Protein AF-A0A6A2X7T6-F1 (afdb_monomer_lite)

Secondary structure (DSSP, 8-state):
-----------GGGHHHHHHHHHHH-TT-----------S-TTS-HHHHHHHHHHHHHH--S--PPPPTTTS-------HHHHHHHHHHHHHHHHTT-S------------------PPPP---

Sequence (124 aa):
MRSKTAKSGVEPSACVELAKHVSLNCPNLQFCGLMTIEMPDYTSTPENFKTLANCRSEFFMTKPYACDPSSLPKYPPCKEMDAKLRDEEARRLRAGGRANADEVKKARAWDRAERPIPAPDAKC

pLDDT: mean 70.4, std 17.63, range [33.34, 94.75]

InterPro domains:
  IPR011078 Pyridoxal phosphate homeostasis protein [PTHR10146] (5-59)
  IPR029066 PLP-binding barrel [G3DSA:3.20.20.10] (1-72)
  IPR029066 PLP-binding barrel [SSF51419] (5-59)

Foldseek 3Di:
DDPPDDDPDDDLVCLQVVLCCCCPVPPPDDDDADDDDDDPPPVDDPPVVVSRVVSCVVNCVDDPDDPDPVPDDDDDPDPPVVVVVVVVVVVVVVVVPPDDDDDDDDDDDDDDDDDDDDDDDDDD

Structure (mmCIF, N/CA/C/O backbone):
data_AF-A0A6A2X7T6-F1
#
_entry.id   AF-A0A6A2X7T6-F1
#
loop_
_atom_site.group_PDB
_atom_site.id
_atom_site.type_symbol
_atom_site.label_atom_id
_atom_site.label_alt_id
_atom_site.label_comp_id
_atom_site.label_asym_id
_atom_site.label_entity_id
_atom_site.label_seq_id
_atom_site.pdbx_PDB_ins_code
_atom_site.Cartn_x
_atom_site.Cartn_y
_atom_site.Cartn_z
_atom_site.occupancy
_atom_site.B_iso_or_equiv
_atom_site.auth_seq_id
_atom_site.auth_comp_id
_atom_site.auth_asym_id
_atom_site.auth_atom_id
_atom_site.pdbx_PDB_model_num
ATOM 1 N N . MET A 1 1 ? -11.998 8.100 -34.238 1.00 37.78 1 MET A N 1
ATOM 2 C CA . MET A 1 1 ? -12.425 8.467 -32.868 1.00 37.78 1 MET A CA 1
ATOM 3 C C . MET A 1 1 ? -12.181 7.266 -31.966 1.00 37.78 1 MET A C 1
ATOM 5 O O . MET A 1 1 ? -12.840 6.254 -32.145 1.00 37.78 1 MET A O 1
ATOM 9 N N . ARG A 1 2 ? -11.167 7.309 -31.092 1.00 42.78 2 ARG A N 1
ATOM 10 C CA . ARG A 1 2 ? -10.842 6.189 -30.193 1.00 42.78 2 ARG A CA 1
ATOM 11 C C . ARG A 1 2 ? -11.753 6.302 -28.972 1.00 42.78 2 ARG A C 1
ATOM 13 O O . ARG A 1 2 ? -11.635 7.270 -28.223 1.00 42.78 2 ARG A O 1
ATOM 20 N N . SER A 1 3 ? -12.692 5.373 -28.824 1.00 45.78 3 SER A N 1
ATOM 21 C CA . SER A 1 3 ? -13.566 5.277 -27.654 1.00 45.78 3 SER A CA 1
ATOM 22 C C . SER A 1 3 ? -12.696 5.235 -26.399 1.00 45.78 3 SER A C 1
ATOM 24 O O . SER A 1 3 ? -11.855 4.348 -26.263 1.00 45.78 3 SER A O 1
ATOM 26 N N . LYS A 1 4 ? -12.838 6.239 -25.526 1.00 49.50 4 LYS A N 1
ATOM 27 C CA . LYS A 1 4 ? -12.147 6.295 -24.236 1.00 49.50 4 LYS A CA 1
ATOM 28 C C . LYS A 1 4 ? -12.603 5.079 -23.434 1.00 49.50 4 LYS A C 1
ATOM 30 O O . LYS A 1 4 ? -13.743 5.014 -22.990 1.00 49.50 4 LYS A O 1
ATOM 35 N N . THR A 1 5 ? -11.729 4.089 -23.348 1.00 53.81 5 THR A N 1
ATOM 36 C CA . THR A 1 5 ? -11.914 2.846 -22.604 1.00 53.81 5 THR A CA 1
ATOM 37 C C . THR A 1 5 ? -12.288 3.172 -21.162 1.00 53.81 5 THR A C 1
ATOM 39 O O . THR A 1 5 ? -11.491 3.790 -20.453 1.00 53.81 5 THR A O 1
ATOM 42 N N . ALA A 1 6 ? -13.493 2.786 -20.740 1.00 60.22 6 ALA A N 1
ATOM 43 C CA . ALA A 1 6 ? -13.913 2.866 -19.349 1.00 60.22 6 ALA A CA 1
ATOM 44 C C . ALA A 1 6 ? -12.971 1.990 -18.514 1.00 60.22 6 ALA A C 1
ATOM 46 O O . ALA A 1 6 ? -12.919 0.774 -18.697 1.00 60.22 6 ALA A O 1
ATOM 47 N N . LYS A 1 7 ? -12.170 2.613 -17.649 1.00 65.50 7 LYS A N 1
ATOM 48 C CA . LYS A 1 7 ? -11.339 1.889 -16.690 1.00 65.50 7 LYS A CA 1
ATOM 49 C C . LYS A 1 7 ? -12.281 1.342 -15.623 1.00 65.50 7 LYS A C 1
ATOM 51 O O . LYS A 1 7 ? -12.964 2.112 -14.957 1.00 65.50 7 LYS A O 1
ATOM 56 N N . SER A 1 8 ? -12.352 0.022 -15.490 1.00 72.56 8 SER A N 1
ATOM 57 C CA . SER A 1 8 ? -12.981 -0.602 -14.330 1.00 72.56 8 SER A CA 1
ATOM 58 C C . SER A 1 8 ? -12.155 -0.233 -13.101 1.00 72.56 8 SER A C 1
AT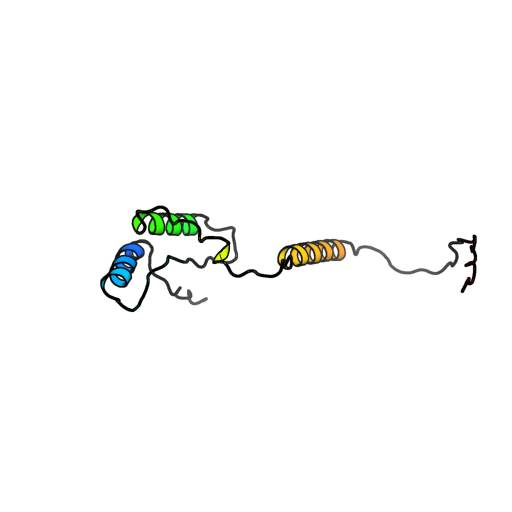OM 60 O O . SER A 1 8 ? -10.972 -0.567 -13.036 1.00 72.56 8 SER A O 1
ATOM 62 N N . GLY A 1 9 ? -12.747 0.489 -12.160 1.00 83.44 9 GLY A N 1
ATOM 63 C CA . GLY A 1 9 ? -12.039 0.978 -10.989 1.00 83.44 9 GLY A CA 1
ATOM 64 C C . GLY A 1 9 ? -12.919 1.875 -10.137 1.00 83.44 9 GLY A C 1
ATOM 65 O O . GLY A 1 9 ? -13.989 2.308 -10.560 1.00 83.44 9 GLY A O 1
ATOM 66 N N . VAL A 1 10 ? -12.457 2.116 -8.91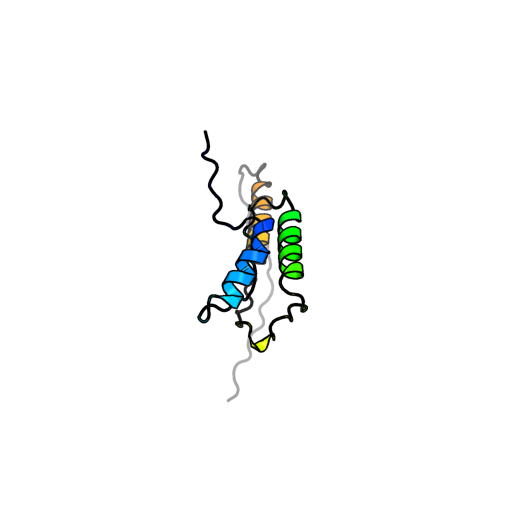9 1.00 87.75 10 VAL A N 1
ATOM 67 C CA . VAL A 1 10 ? -13.115 2.982 -7.945 1.00 87.75 10 VAL A CA 1
ATOM 68 C C . VAL A 1 10 ? -12.341 4.288 -7.916 1.00 87.75 10 VAL A C 1
ATOM 70 O O . VAL A 1 10 ? -11.111 4.272 -7.877 1.00 87.75 10 VAL A O 1
ATOM 73 N N . GLU A 1 11 ? -13.054 5.410 -7.947 1.00 87.75 11 GLU A N 1
ATOM 74 C CA . GLU A 1 11 ? -12.429 6.722 -7.799 1.00 87.75 11 GLU A CA 1
ATOM 75 C C . GLU A 1 11 ? -11.721 6.830 -6.435 1.00 87.75 11 GLU A C 1
ATOM 77 O O . GLU A 1 11 ? -12.261 6.350 -5.431 1.00 87.75 11 GLU A O 1
ATOM 82 N N . PRO A 1 12 ? -10.549 7.487 -6.348 1.00 86.75 12 PRO A N 1
ATOM 83 C CA . PRO A 1 12 ? -9.785 7.581 -5.103 1.00 86.75 12 PRO A CA 1
ATOM 84 C C . PRO A 1 12 ? -10.586 8.133 -3.918 1.00 86.75 12 PRO A C 1
ATOM 86 O O . PRO A 1 12 ? -10.406 7.684 -2.789 1.00 86.75 12 PRO A O 1
ATOM 89 N N . SER A 1 13 ? -11.514 9.058 -4.178 1.00 88.25 13 SER A N 1
ATOM 90 C CA . SER A 1 13 ? -12.395 9.657 -3.169 1.00 88.25 13 SER A CA 1
ATOM 91 C C . SER A 1 13 ? -13.406 8.675 -2.569 1.00 88.25 13 SER A C 1
ATOM 93 O O . SER A 1 13 ? -13.770 8.805 -1.405 1.00 88.25 13 SER A O 1
ATOM 95 N N . ALA A 1 14 ? -13.852 7.678 -3.336 1.00 90.06 14 ALA A N 1
ATOM 96 C CA . ALA A 1 14 ? -14.810 6.665 -2.891 1.00 90.06 14 ALA A CA 1
ATOM 97 C C . ALA A 1 14 ? -14.129 5.412 -2.309 1.00 90.06 14 ALA A C 1
ATOM 99 O O . ALA A 1 14 ? -14.795 4.524 -1.774 1.00 90.06 14 ALA A O 1
ATOM 100 N N . CYS A 1 15 ? -12.800 5.328 -2.409 1.00 91.44 15 CYS A N 1
ATOM 101 C CA . CYS A 1 15 ? -12.023 4.153 -2.037 1.00 91.44 15 CYS A CA 1
ATOM 102 C C . CYS A 1 15 ? -12.199 3.759 -0.562 1.00 91.44 15 CYS A C 1
ATOM 104 O O . CYS A 1 15 ? -12.374 2.582 -0.249 1.00 91.44 15 CYS A O 1
ATOM 106 N N . VAL A 1 16 ? -12.153 4.738 0.344 1.00 89.25 16 VAL A N 1
ATOM 107 C CA . VAL A 1 16 ? -12.211 4.504 1.796 1.00 89.25 16 VAL A CA 1
ATOM 108 C C . VAL A 1 16 ? -13.589 4.006 2.220 1.00 89.25 16 VAL A C 1
ATOM 110 O O . VAL A 1 16 ? -13.694 3.051 2.988 1.00 89.25 16 VAL A O 1
ATOM 113 N N . GLU A 1 17 ? -14.645 4.611 1.684 1.00 91.06 17 GLU A N 1
ATOM 114 C CA . GLU A 1 17 ? -16.022 4.222 1.988 1.00 91.06 17 GLU A CA 1
ATOM 115 C C . GLU A 1 17 ? -16.331 2.814 1.479 1.00 91.06 17 GLU A C 1
ATOM 117 O O . GLU A 1 17 ? -16.913 2.004 2.204 1.00 91.06 17 GLU A O 1
ATOM 122 N N . LEU A 1 18 ? -15.853 2.468 0.280 1.00 91.69 18 LEU A N 1
ATOM 123 C CA . LEU A 1 18 ? -15.981 1.108 -0.231 1.00 91.69 18 LEU A CA 1
ATOM 124 C C . LEU A 1 18 ? -15.214 0.099 0.632 1.00 91.69 18 LEU A C 1
ATOM 126 O O . LEU A 1 18 ? -15.753 -0.955 0.962 1.00 91.69 18 LEU A O 1
ATOM 130 N N . ALA A 1 19 ? -13.975 0.409 1.013 1.00 90.56 19 ALA A N 1
ATOM 131 C CA . ALA A 1 19 ? -13.162 -0.481 1.837 1.00 90.56 19 ALA A CA 1
ATOM 132 C C . ALA A 1 19 ? -13.810 -0.736 3.211 1.00 90.56 19 ALA A C 1
ATOM 134 O O . ALA A 1 19 ? -13.863 -1.881 3.666 1.00 90.56 19 ALA A O 1
ATOM 135 N N . LYS A 1 20 ? -14.392 0.299 3.837 1.00 89.56 20 LYS A N 1
ATOM 136 C CA . LYS A 1 20 ? -15.179 0.160 5.076 1.00 89.56 20 LYS A CA 1
ATOM 137 C C . LYS A 1 20 ? -16.411 -0.707 4.853 1.00 89.56 20 LYS A C 1
ATOM 139 O O . LYS A 1 20 ? -16.671 -1.607 5.647 1.00 89.56 20 LYS A O 1
ATOM 144 N N . HIS A 1 21 ? -17.149 -0.461 3.772 1.00 93.06 21 HIS A N 1
ATOM 145 C CA . HIS A 1 21 ? -18.339 -1.236 3.446 1.00 93.06 21 HIS A CA 1
ATOM 146 C C . HIS A 1 21 ? -18.010 -2.724 3.287 1.00 93.06 21 HIS A C 1
ATOM 148 O O . HIS A 1 21 ? -18.673 -3.555 3.902 1.00 93.06 21 HIS A O 1
ATOM 154 N N . VAL A 1 22 ? -16.963 -3.056 2.525 1.00 92.25 22 VAL A N 1
ATOM 155 C CA . VAL A 1 22 ? -16.507 -4.440 2.342 1.00 92.25 22 VAL A CA 1
ATOM 156 C C . VAL A 1 22 ? -16.074 -5.050 3.674 1.00 92.25 22 VAL A C 1
ATOM 158 O O . VAL A 1 22 ? -16.495 -6.152 4.004 1.00 92.25 22 VAL A O 1
ATOM 161 N N . SER A 1 23 ? -15.281 -4.330 4.472 1.00 89.56 23 SER A N 1
ATOM 162 C CA . SER A 1 23 ? -14.761 -4.866 5.733 1.00 89.56 23 SER A CA 1
ATOM 163 C C . SER A 1 23 ? -15.839 -5.090 6.800 1.00 89.56 23 SER A C 1
ATOM 165 O O . SER A 1 23 ? -15.658 -5.958 7.649 1.00 89.56 23 SER A O 1
ATOM 167 N N . LEU A 1 24 ? -16.918 -4.299 6.806 1.00 90.44 24 LEU A N 1
ATOM 168 C CA . LEU A 1 24 ? -17.941 -4.341 7.859 1.00 90.44 24 LEU A CA 1
ATOM 169 C C . LEU A 1 24 ? -19.172 -5.162 7.469 1.00 90.44 24 LEU A C 1
ATOM 171 O O . LEU A 1 24 ? -19.763 -5.819 8.321 1.00 90.44 24 LEU A O 1
ATOM 175 N N . ASN A 1 25 ? -19.564 -5.128 6.195 1.00 94.75 25 ASN A N 1
ATOM 176 C CA . ASN A 1 25 ? -20.835 -5.698 5.745 1.00 94.75 25 ASN A CA 1
ATOM 177 C C . ASN A 1 25 ? -20.673 -7.036 5.014 1.00 94.75 25 ASN A C 1
ATOM 179 O O . ASN A 1 25 ? -21.673 -7.679 4.696 1.00 94.75 25 ASN A O 1
ATOM 183 N N . CYS A 1 26 ? -19.441 -7.475 4.734 1.00 92.56 26 CYS A N 1
ATOM 184 C CA . CYS A 1 26 ? -19.182 -8.716 4.008 1.00 92.56 26 CYS A CA 1
ATOM 185 C C . CYS A 1 26 ? -18.432 -9.733 4.890 1.00 92.56 26 CYS A C 1
ATOM 187 O O . CYS A 1 26 ? -17.205 -9.780 4.856 1.00 92.56 26 CYS A O 1
ATOM 189 N N . PRO A 1 27 ? -19.133 -10.613 5.635 1.00 91.94 27 PRO A N 1
ATOM 190 C CA . PRO A 1 27 ? -18.491 -11.552 6.566 1.00 91.94 27 PRO A CA 1
ATOM 191 C C . PRO A 1 27 ? -17.635 -12.627 5.876 1.00 91.94 27 PRO A C 1
ATOM 193 O O . PRO A 1 27 ? -16.754 -13.206 6.500 1.00 91.94 27 PRO A O 1
ATOM 196 N N . ASN A 1 28 ? -17.876 -12.883 4.586 1.00 93.12 28 ASN A N 1
ATOM 197 C CA . ASN A 1 28 ? -17.141 -13.877 3.796 1.00 93.12 28 ASN A CA 1
ATOM 198 C C . ASN A 1 28 ? -15.999 -13.271 2.963 1.00 93.12 28 ASN A C 1
ATOM 200 O O . ASN A 1 28 ? -15.368 -13.991 2.191 1.00 93.12 28 ASN A O 1
ATOM 204 N N . LEU A 1 29 ? -15.756 -11.958 3.057 1.00 89.12 29 LEU A N 1
ATOM 205 C CA . LEU A 1 29 ? -14.761 -11.269 2.242 1.00 89.12 29 LEU A CA 1
ATOM 206 C C . LEU A 1 29 ? -13.759 -10.542 3.135 1.00 89.12 29 LEU A C 1
ATOM 208 O O . LEU A 1 29 ? -14.086 -9.559 3.792 1.00 89.12 29 LEU A O 1
ATOM 212 N N . GLN A 1 30 ? -12.514 -11.009 3.125 1.00 86.19 30 GLN A N 1
ATOM 213 C CA . GLN A 1 30 ? -11.427 -10.331 3.816 1.00 86.19 30 GLN A CA 1
ATOM 214 C C . GLN A 1 30 ? -10.845 -9.240 2.917 1.00 86.19 30 GLN A C 1
ATOM 216 O O . GLN A 1 30 ? -10.289 -9.513 1.852 1.00 86.19 30 GLN A O 1
ATOM 221 N N . PHE A 1 31 ? -10.950 -7.990 3.357 1.00 87.31 31 PHE A N 1
ATOM 222 C CA . PHE A 1 31 ? -10.292 -6.883 2.681 1.00 87.31 31 PHE A CA 1
ATOM 223 C C . PHE A 1 31 ? -8.801 -6.846 3.048 1.00 87.31 31 PHE A C 1
ATOM 225 O O . PHE A 1 31 ? -8.442 -6.521 4.178 1.00 87.31 31 PHE A O 1
ATOM 232 N N . CYS A 1 32 ? -7.928 -7.177 2.092 1.00 85.00 32 CYS A N 1
ATOM 233 C CA . CYS A 1 32 ? -6.480 -7.277 2.331 1.00 85.00 32 CYS A CA 1
ATOM 234 C C . CYS A 1 32 ? -5.669 -6.088 1.791 1.00 85.00 32 CYS A C 1
ATOM 236 O O . CYS A 1 32 ? -4.514 -5.914 2.172 1.00 85.00 32 CYS A O 1
ATOM 238 N N . GLY A 1 33 ? -6.225 -5.272 0.890 1.00 88.50 33 GLY A N 1
ATOM 239 C CA . GLY A 1 33 ? -5.475 -4.164 0.305 1.00 88.50 33 GLY A CA 1
ATOM 240 C C . GLY A 1 33 ? -6.107 -3.531 -0.928 1.00 88.50 33 GLY A C 1
ATOM 241 O O . GLY A 1 33 ? -7.159 -3.941 -1.406 1.00 88.50 33 GLY A O 1
ATOM 242 N N . LEU A 1 34 ? -5.407 -2.519 -1.444 1.00 89.06 34 LEU A N 1
ATOM 243 C CA . LEU A 1 34 ? -5.764 -1.767 -2.647 1.00 89.06 34 LEU A CA 1
ATOM 244 C C . LEU A 1 34 ? -4.743 -2.026 -3.756 1.00 89.06 34 LEU A C 1
ATOM 246 O O . LEU A 1 34 ? -3.548 -2.117 -3.473 1.00 89.06 34 LEU A O 1
ATOM 250 N N . MET A 1 35 ? -5.185 -2.073 -5.010 1.00 89.38 35 MET A N 1
ATOM 251 C CA . MET A 1 35 ? -4.335 -2.281 -6.187 1.00 89.38 35 MET A CA 1
ATOM 252 C C . MET A 1 35 ? -4.646 -1.222 -7.251 1.00 89.38 35 MET A C 1
ATOM 254 O O . MET A 1 35 ? -5.810 -0.891 -7.453 1.00 89.38 35 MET A O 1
ATOM 258 N N . THR A 1 36 ? -3.613 -0.706 -7.925 1.00 86.81 36 THR A N 1
ATOM 259 C CA . THR A 1 36 ? -3.746 0.183 -9.095 1.00 86.81 36 THR A CA 1
ATOM 260 C C . THR A 1 36 ? -3.099 -0.464 -10.316 1.00 86.81 36 THR A C 1
ATOM 262 O O . THR A 1 36 ? -2.119 -1.200 -10.175 1.00 86.81 36 THR A O 1
ATOM 265 N N . ILE A 1 37 ? -3.646 -0.199 -11.503 1.00 83.56 37 ILE A N 1
ATOM 266 C CA . ILE A 1 37 ? -3.079 -0.610 -12.792 1.00 83.56 37 ILE A CA 1
ATOM 267 C C . ILE A 1 37 ? -2.771 0.661 -13.582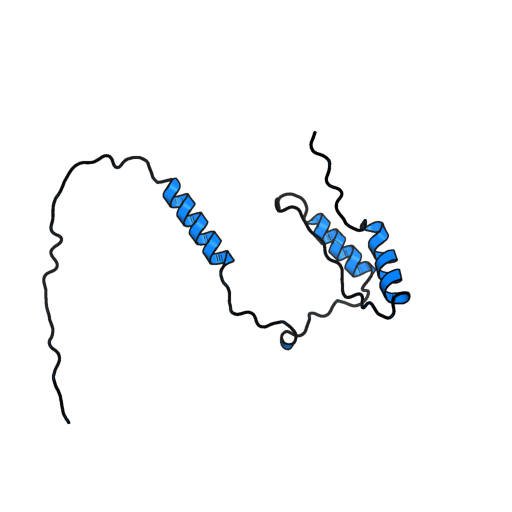 1.00 83.56 37 ILE A C 1
ATOM 269 O O . ILE A 1 37 ? -3.682 1.397 -13.964 1.00 83.56 37 ILE A O 1
ATOM 273 N N . GLU A 1 38 ? -1.487 0.897 -13.836 1.00 76.31 38 GLU A N 1
ATOM 274 C CA . GLU A 1 38 ? -1.004 2.049 -14.601 1.00 76.31 38 GLU A CA 1
ATOM 275 C C . GLU A 1 38 ? -0.848 1.738 -16.092 1.00 76.31 38 GLU A C 1
ATOM 277 O O . GLU A 1 38 ? -0.791 0.578 -16.508 1.00 76.31 38 GLU A O 1
ATOM 282 N N . MET A 1 39 ? -0.760 2.790 -16.912 1.00 69.06 39 MET A N 1
ATOM 283 C CA . MET A 1 39 ? -0.354 2.633 -18.310 1.00 69.06 39 MET A CA 1
ATOM 284 C C . MET A 1 39 ? 1.145 2.280 -18.389 1.00 69.06 39 MET A C 1
ATOM 286 O O . MET A 1 39 ? 1.925 2.778 -17.578 1.00 69.06 39 MET A O 1
ATOM 290 N N . PRO A 1 40 ? 1.567 1.450 -19.363 1.00 63.56 40 PRO A N 1
ATOM 291 C CA . PRO A 1 40 ? 2.967 1.037 -19.521 1.00 63.56 40 PRO A CA 1
ATOM 292 C C . PRO A 1 40 ? 3.920 2.205 -19.825 1.00 63.56 40 PRO A C 1
ATOM 294 O O . PRO A 1 40 ? 5.124 2.088 -19.595 1.00 63.56 40 PRO A O 1
ATOM 297 N N . ASP A 1 41 ? 3.391 3.342 -20.282 1.00 68.50 41 ASP A N 1
ATOM 298 C CA . ASP A 1 41 ? 4.150 4.570 -20.493 1.00 68.50 41 ASP A CA 1
ATOM 299 C C . ASP A 1 41 ? 4.434 5.251 -19.142 1.00 68.50 41 ASP A C 1
ATOM 301 O O . ASP A 1 41 ? 3.767 6.195 -18.715 1.00 68.50 41 ASP A O 1
ATOM 305 N N . TYR A 1 42 ? 5.475 4.747 -18.475 1.00 58.16 42 TYR A N 1
ATOM 306 C CA . TYR A 1 42 ? 6.018 5.154 -17.167 1.00 58.16 42 TYR A CA 1
ATOM 307 C C . TYR A 1 42 ? 6.386 6.648 -17.039 1.00 58.16 42 TYR A C 1
ATOM 309 O O . TYR A 1 42 ? 6.825 7.103 -15.983 1.00 58.16 42 TYR A O 1
ATOM 317 N N . THR A 1 43 ? 6.235 7.418 -18.117 1.00 58.94 43 THR A N 1
ATOM 318 C CA . THR A 1 43 ? 6.499 8.858 -18.197 1.00 58.94 43 THR A CA 1
ATOM 319 C C . THR A 1 43 ? 5.393 9.705 -17.573 1.00 58.94 43 THR A C 1
ATOM 321 O O . THR A 1 43 ? 5.593 10.893 -17.332 1.00 58.94 43 THR A O 1
ATOM 324 N N . SER A 1 44 ? 4.229 9.117 -17.293 1.00 55.59 44 SER A N 1
ATOM 325 C CA . SER A 1 44 ? 3.102 9.809 -16.677 1.00 55.59 44 SER A CA 1
ATOM 326 C C . SER A 1 44 ? 2.794 9.221 -15.298 1.00 55.59 44 SER A C 1
ATOM 328 O O . SER A 1 44 ? 2.180 8.171 -15.161 1.00 55.59 44 SER A O 1
ATOM 330 N N . THR A 1 45 ? 3.194 9.983 -14.277 1.00 58.84 45 THR A N 1
ATOM 331 C CA . THR A 1 45 ? 2.635 10.038 -12.914 1.00 58.84 45 THR A CA 1
ATOM 332 C C . THR A 1 45 ? 3.003 8.932 -11.905 1.00 58.84 45 THR A C 1
ATOM 334 O O . THR A 1 45 ? 2.225 8.015 -11.658 1.00 58.84 45 THR A O 1
ATOM 337 N N . PRO A 1 46 ? 4.081 9.132 -11.112 1.00 63.97 46 PRO A N 1
ATOM 338 C CA . PRO A 1 46 ? 4.156 8.592 -9.745 1.00 63.97 46 PRO A CA 1
ATOM 339 C C . PRO A 1 46 ? 2.964 9.012 -8.858 1.00 63.97 46 PRO A C 1
ATOM 341 O O . PRO A 1 46 ? 2.795 8.478 -7.764 1.00 63.97 46 PRO A O 1
ATOM 344 N N . GLU A 1 47 ? 2.148 9.978 -9.289 1.00 76.00 47 GLU A N 1
ATOM 345 C CA . GLU A 1 47 ? 0.988 10.471 -8.546 1.00 76.00 47 GLU A CA 1
ATOM 346 C C . GLU A 1 47 ? -0.072 9.399 -8.317 1.00 76.00 47 GLU A C 1
ATOM 348 O O . GLU A 1 47 ? -0.618 9.357 -7.225 1.00 76.00 47 GLU A O 1
ATOM 353 N N . ASN A 1 48 ? -0.308 8.471 -9.247 1.00 82.12 48 ASN A N 1
ATOM 354 C CA . ASN A 1 48 ? -1.299 7.416 -9.018 1.00 82.12 48 ASN A CA 1
ATOM 355 C C . ASN A 1 48 ? -0.848 6.437 -7.922 1.00 82.12 48 ASN A C 1
ATOM 357 O O . ASN A 1 48 ? -1.636 6.064 -7.052 1.00 82.12 48 ASN A O 1
ATOM 361 N N . PHE A 1 49 ? 0.447 6.105 -7.876 1.00 84.62 49 PHE A N 1
ATOM 362 C CA . PHE A 1 49 ? 1.024 5.331 -6.774 1.00 84.62 49 PHE A CA 1
ATOM 363 C C . PHE A 1 49 ? 0.997 6.099 -5.447 1.00 84.62 49 PHE A C 1
ATOM 365 O O . PHE A 1 49 ? 0.744 5.496 -4.403 1.00 84.62 49 PHE A O 1
ATOM 372 N N . LYS A 1 50 ? 1.216 7.422 -5.469 1.00 85.81 50 LYS A N 1
ATOM 373 C CA . LYS A 1 50 ? 1.057 8.277 -4.279 1.00 85.81 50 LYS A CA 1
ATOM 374 C C . LYS A 1 50 ? -0.393 8.302 -3.802 1.00 85.81 50 LYS A C 1
ATOM 376 O O . LYS A 1 50 ? -0.637 8.118 -2.617 1.00 85.81 50 LYS A O 1
ATOM 381 N N . THR A 1 51 ? -1.348 8.460 -4.710 1.00 87.81 51 THR A N 1
ATOM 382 C CA . THR A 1 51 ? -2.782 8.420 -4.417 1.00 87.81 51 THR A CA 1
ATOM 383 C C . THR A 1 51 ? -3.168 7.076 -3.809 1.00 87.81 51 THR A C 1
ATOM 385 O O . THR A 1 51 ? -3.794 7.045 -2.754 1.00 87.81 51 THR A O 1
ATOM 388 N N . LEU A 1 52 ? -2.696 5.962 -4.379 1.00 88.00 52 LEU A N 1
ATOM 389 C CA . LEU A 1 52 ? -2.883 4.629 -3.803 1.00 88.00 52 LEU A CA 1
ATOM 390 C C . LEU A 1 52 ? -2.299 4.526 -2.383 1.00 88.00 52 LEU A C 1
ATOM 392 O O . LEU A 1 52 ? -2.939 3.969 -1.492 1.00 88.00 52 LEU A O 1
ATOM 396 N N . ALA A 1 53 ? -1.090 5.049 -2.160 1.00 86.69 53 ALA A N 1
ATOM 397 C CA . ALA A 1 53 ? -0.450 5.053 -0.845 1.00 86.69 53 ALA A CA 1
ATOM 398 C C . ALA A 1 53 ? -1.223 5.905 0.179 1.00 86.69 53 ALA A C 1
ATOM 400 O O . ALA A 1 53 ? -1.357 5.494 1.335 1.00 86.69 53 ALA A O 1
ATOM 401 N N . ASN A 1 54 ? -1.782 7.039 -0.250 1.00 88.00 54 ASN A N 1
ATOM 402 C CA . ASN A 1 54 ? -2.624 7.900 0.579 1.00 88.00 54 ASN A CA 1
ATOM 403 C C . ASN A 1 54 ? -3.921 7.179 0.962 1.00 88.00 54 ASN A C 1
ATOM 405 O O . ASN A 1 54 ? -4.199 7.056 2.150 1.00 88.00 54 ASN A O 1
ATOM 409 N N . CYS A 1 55 ? -4.641 6.594 -0.004 1.00 88.94 55 CYS A N 1
ATOM 410 C CA . CYS A 1 55 ? -5.853 5.811 0.269 1.00 88.94 55 CYS A CA 1
ATOM 411 C C . CYS A 1 55 ? -5.575 4.637 1.224 1.00 88.94 55 CYS A C 1
ATOM 413 O O . CYS A 1 55 ? -6.370 4.352 2.118 1.00 88.94 55 CYS A O 1
ATOM 415 N N . ARG A 1 56 ? -4.425 3.962 1.071 1.00 87.88 56 ARG A N 1
ATOM 416 C CA . ARG A 1 56 ? -3.993 2.910 2.005 1.00 87.88 56 ARG A CA 1
ATOM 417 C C . ARG A 1 56 ? -3.747 3.462 3.406 1.00 87.88 56 ARG A C 1
ATOM 419 O O . ARG A 1 56 ? -4.168 2.824 4.356 1.00 87.88 56 ARG A O 1
ATOM 426 N N . SER A 1 57 ? -3.085 4.607 3.541 1.00 85.38 57 SER A N 1
ATOM 427 C CA . SER A 1 57 ? -2.793 5.205 4.855 1.00 85.38 57 SER A CA 1
ATOM 428 C C . SER A 1 57 ? -4.052 5.727 5.551 1.00 85.38 57 SER A C 1
ATOM 430 O O . SER A 1 57 ? -4.152 5.664 6.771 1.00 85.38 57 SER A O 1
ATOM 432 N N . GLU A 1 58 ? -5.019 6.220 4.777 1.00 86.69 58 GLU A N 1
ATOM 433 C CA . GLU A 1 58 ? -6.300 6.708 5.287 1.00 86.69 58 GLU A CA 1
ATOM 434 C C . GLU A 1 58 ? -7.192 5.565 5.793 1.00 86.69 58 GLU A C 1
ATOM 436 O O . GLU A 1 58 ? -7.874 5.711 6.805 1.00 86.69 58 GLU A O 1
ATOM 441 N N . PHE A 1 59 ? -7.158 4.407 5.125 1.00 85.94 59 PHE A N 1
ATOM 442 C CA . PHE A 1 59 ? -7.925 3.233 5.541 1.00 85.94 59 PHE A CA 1
ATOM 443 C C . PHE A 1 59 ? -7.202 2.378 6.596 1.00 85.94 59 PHE A C 1
ATOM 445 O O . PHE A 1 59 ? -7.774 2.030 7.629 1.00 85.94 59 PHE A O 1
ATOM 452 N N . PHE A 1 60 ? -5.938 2.027 6.356 1.00 83.50 60 PHE A N 1
ATOM 453 C CA . PHE A 1 60 ? -5.126 1.225 7.265 1.00 83.50 60 PHE A CA 1
ATOM 454 C C . PHE A 1 60 ? -4.390 2.146 8.244 1.00 83.50 60 PHE A C 1
ATOM 456 O O . PHE A 1 60 ? -3.278 2.599 7.981 1.00 83.50 60 PHE A O 1
ATOM 463 N N . MET A 1 61 ? -4.995 2.399 9.408 1.00 68.12 61 MET A N 1
ATOM 464 C CA . MET A 1 61 ? -4.363 3.205 10.467 1.00 68.12 61 MET A CA 1
ATOM 465 C C . MET A 1 61 ? -3.148 2.517 11.112 1.00 68.12 61 MET A C 1
ATOM 467 O O . MET A 1 61 ? -2.322 3.160 11.758 1.00 68.12 61 MET A O 1
ATOM 471 N N . THR A 1 62 ? -3.016 1.202 10.937 1.00 64.44 62 THR A N 1
ATOM 472 C CA . THR A 1 62 ? -1.834 0.433 11.332 1.00 64.44 62 THR A CA 1
ATOM 473 C C . THR A 1 62 ? -0.866 0.344 10.162 1.00 64.44 62 THR A C 1
ATOM 475 O O . THR A 1 62 ? -1.286 0.021 9.050 1.00 64.44 62 THR A O 1
ATOM 478 N N . LYS A 1 63 ? 0.437 0.541 10.409 1.00 60.50 63 LYS A N 1
ATOM 479 C CA . LYS A 1 63 ? 1.467 0.254 9.400 1.00 60.50 63 LYS A CA 1
ATOM 480 C C . LYS A 1 63 ? 1.238 -1.161 8.855 1.00 60.50 63 LYS A C 1
ATOM 482 O O . LYS A 1 63 ? 1.240 -2.093 9.663 1.00 60.50 63 LYS A O 1
ATOM 487 N N . PRO A 1 64 ? 1.041 -1.340 7.536 1.00 66.31 64 PRO A N 1
ATOM 488 C CA . PRO A 1 64 ? 0.951 -2.673 6.971 1.00 66.31 64 PRO A CA 1
ATOM 489 C C . PRO A 1 64 ? 2.287 -3.357 7.245 1.00 66.31 64 PRO A C 1
ATOM 491 O O . PRO A 1 64 ? 3.332 -2.925 6.754 1.00 66.31 64 PRO A O 1
ATOM 494 N N . TYR A 1 65 ? 2.267 -4.373 8.104 1.00 61.62 65 TYR A N 1
ATOM 495 C CA . TYR A 1 65 ? 3.439 -5.204 8.306 1.00 61.62 65 TYR A CA 1
ATOM 496 C C . TYR A 1 65 ? 3.731 -5.927 6.996 1.00 61.62 65 TYR A C 1
ATOM 498 O O . TYR A 1 65 ? 2.818 -6.409 6.322 1.00 61.62 65 TYR A O 1
ATOM 506 N N . ALA A 1 66 ? 5.008 -5.976 6.621 1.00 70.75 66 ALA A N 1
ATOM 507 C CA . ALA A 1 66 ? 5.430 -6.843 5.536 1.00 70.75 66 ALA A CA 1
ATOM 508 C C . ALA A 1 66 ? 5.005 -8.279 5.864 1.00 70.75 66 ALA A C 1
ATOM 510 O O . ALA A 1 66 ? 5.090 -8.701 7.021 1.00 70.75 66 ALA A O 1
ATOM 511 N N . CYS A 1 67 ? 4.555 -9.022 4.853 1.00 69.31 67 CYS A N 1
ATOM 512 C CA . CYS A 1 67 ? 4.343 -10.453 5.018 1.00 69.31 67 CYS A CA 1
ATOM 513 C C . CYS A 1 67 ? 5.652 -11.103 5.471 1.00 69.31 67 CYS A C 1
ATOM 515 O O . CYS A 1 67 ? 6.730 -10.744 4.989 1.00 69.31 67 CYS A O 1
ATOM 517 N N . ASP A 1 68 ? 5.550 -12.075 6.374 1.00 79.12 68 ASP A N 1
ATOM 518 C CA . ASP A 1 68 ? 6.702 -12.875 6.769 1.00 79.12 68 ASP A CA 1
ATOM 519 C C . ASP A 1 68 ? 7.286 -13.562 5.520 1.00 79.12 68 ASP A C 1
ATOM 521 O O . ASP A 1 68 ? 6.527 -14.198 4.782 1.00 79.12 68 ASP A O 1
ATOM 525 N N . PRO A 1 69 ? 8.596 -13.462 5.230 1.00 78.19 69 PRO A N 1
ATOM 526 C CA . PRO A 1 69 ? 9.196 -14.072 4.043 1.00 78.19 69 PRO A CA 1
ATOM 527 C C . PRO A 1 69 ? 8.949 -15.580 3.916 1.00 78.19 69 PRO A C 1
ATOM 529 O O . PRO A 1 69 ? 9.003 -16.098 2.803 1.00 78.19 69 PRO A O 1
ATOM 532 N N . SER A 1 70 ? 8.654 -16.289 5.013 1.00 81.38 70 SER A N 1
ATOM 533 C CA . SER A 1 70 ? 8.285 -17.710 4.957 1.00 81.38 70 SER A CA 1
ATOM 534 C C . SER A 1 70 ? 6.885 -17.961 4.372 1.00 81.38 70 SER A C 1
ATOM 536 O O . SER A 1 70 ? 6.647 -19.023 3.800 1.00 81.38 70 SER A O 1
ATOM 538 N N . SER A 1 71 ? 5.989 -16.971 4.457 1.00 81.44 71 SER A N 1
ATOM 539 C CA . SER A 1 71 ? 4.630 -17.011 3.898 1.00 81.44 71 SER A CA 1
ATOM 540 C C . SER A 1 71 ? 4.574 -16.690 2.400 1.00 81.44 71 SER A C 1
ATOM 542 O O . SER A 1 71 ? 3.560 -16.942 1.747 1.00 81.44 71 SER A O 1
ATOM 544 N N . LEU A 1 72 ? 5.655 -16.137 1.839 1.00 81.50 72 LEU A N 1
ATOM 545 C CA . LEU A 1 72 ? 5.741 -15.810 0.420 1.00 81.50 72 LEU A CA 1
ATOM 546 C C . LEU A 1 72 ? 6.077 -17.069 -0.401 1.00 81.50 72 LEU A C 1
ATOM 548 O O . LEU A 1 72 ? 6.936 -17.857 0.005 1.00 81.50 72 LEU A O 1
ATOM 552 N N . PRO A 1 73 ? 5.470 -17.262 -1.587 1.00 82.62 73 PRO A N 1
ATOM 553 C CA . PRO A 1 73 ? 5.847 -18.363 -2.463 1.00 82.62 73 PRO A CA 1
ATOM 554 C C . PRO A 1 73 ? 7.332 -18.274 -2.841 1.00 82.62 73 PRO A C 1
ATOM 556 O O . PRO A 1 73 ? 7.809 -17.241 -3.317 1.00 82.62 73 PRO A O 1
ATOM 559 N N . LYS A 1 74 ? 8.072 -19.373 -2.658 1.00 82.19 74 LYS A N 1
ATOM 560 C CA . LYS A 1 74 ? 9.453 -19.484 -3.142 1.00 82.19 74 LYS A CA 1
ATOM 561 C C . LYS A 1 74 ? 9.440 -19.738 -4.642 1.00 82.19 74 LYS A C 1
ATOM 563 O O . LYS A 1 74 ? 9.269 -20.872 -5.085 1.00 82.19 74 LYS A O 1
ATOM 568 N N . TYR A 1 75 ? 9.648 -18.684 -5.417 1.00 75.00 75 TYR A N 1
ATOM 569 C CA . TYR A 1 75 ? 9.915 -18.821 -6.841 1.00 75.00 75 TYR A CA 1
ATOM 570 C C . TYR A 1 75 ? 11.390 -19.170 -7.072 1.00 75.00 75 TYR A C 1
ATOM 572 O O . TYR A 1 75 ? 12.262 -18.637 -6.377 1.00 75.00 75 TYR A O 1
ATOM 580 N N . PRO A 1 76 ? 11.699 -20.042 -8.047 1.00 79.00 76 PRO A N 1
ATOM 581 C CA . PRO A 1 76 ? 13.063 -20.194 -8.529 1.00 79.00 76 PRO A CA 1
ATOM 582 C C . PRO A 1 76 ? 13.614 -18.821 -8.950 1.00 79.00 76 PRO A C 1
ATOM 584 O O . PRO A 1 76 ? 12.853 -18.005 -9.476 1.00 79.00 76 PRO A O 1
ATOM 587 N N . PRO A 1 77 ? 14.910 -18.530 -8.747 1.00 79.25 77 PRO A N 1
ATOM 588 C CA . PRO A 1 77 ? 15.491 -17.265 -9.180 1.00 79.25 77 PRO A CA 1
ATOM 589 C C . PRO A 1 77 ? 15.408 -17.123 -10.711 1.00 79.25 77 PRO A C 1
ATOM 591 O O . PRO A 1 77 ? 16.247 -17.639 -11.445 1.00 79.25 77 PRO A O 1
ATOM 594 N N . CYS A 1 78 ? 14.397 -16.402 -11.198 1.00 61.94 78 CYS A N 1
ATOM 595 C CA . CYS A 1 78 ? 14.193 -16.104 -12.613 1.00 61.94 78 CYS A CA 1
ATOM 596 C C . CYS A 1 78 ? 14.736 -14.704 -12.937 1.00 61.94 78 CYS A C 1
ATOM 598 O O . CYS A 1 78 ? 14.063 -13.701 -12.729 1.00 61.94 78 CYS A O 1
ATOM 600 N N . LYS A 1 79 ? 15.945 -14.626 -13.510 1.00 69.94 79 LYS A N 1
ATOM 601 C CA . LYS A 1 79 ? 16.525 -13.385 -14.079 1.00 69.94 79 LYS A CA 1
ATOM 602 C C . LYS A 1 79 ? 16.002 -13.085 -15.489 1.00 69.94 79 LYS A C 1
ATOM 604 O O . LYS A 1 79 ? 16.727 -12.571 -16.337 1.00 69.94 79 LYS A O 1
ATOM 609 N N . GLU A 1 80 ? 14.766 -13.476 -15.784 1.00 76.25 80 GLU A N 1
ATOM 610 C CA . GLU A 1 80 ? 14.252 -13.460 -17.155 1.00 76.25 80 GLU A CA 1
ATOM 611 C C . GLU A 1 80 ? 14.120 -12.026 -17.693 1.00 76.25 80 GLU A C 1
ATOM 613 O O . GLU A 1 80 ? 14.415 -11.775 -18.858 1.00 76.25 80 GLU A O 1
ATOM 618 N N . MET A 1 81 ? 13.770 -11.066 -16.831 1.00 70.44 81 MET A N 1
ATOM 619 C CA . MET A 1 81 ? 13.751 -9.642 -17.182 1.00 70.44 81 MET A CA 1
ATOM 620 C C . MET A 1 81 ? 15.151 -9.098 -17.495 1.00 70.44 81 MET A C 1
ATOM 622 O O . MET A 1 81 ? 15.341 -8.485 -18.543 1.00 70.44 81 MET A O 1
ATOM 626 N N . ASP A 1 82 ? 16.143 -9.379 -16.645 1.00 71.94 82 ASP A N 1
ATOM 627 C CA . ASP A 1 82 ? 17.531 -8.939 -16.861 1.00 71.94 82 ASP A CA 1
ATOM 628 C C . ASP A 1 82 ? 18.130 -9.555 -18.134 1.00 71.94 82 ASP A C 1
ATOM 630 O O . ASP A 1 82 ? 18.905 -8.922 -18.854 1.00 71.94 82 ASP A O 1
ATOM 634 N N . ALA A 1 83 ? 17.770 -10.808 -18.433 1.00 73.12 83 ALA A N 1
ATOM 635 C CA . ALA A 1 83 ? 18.179 -11.487 -19.655 1.00 73.12 83 ALA A CA 1
ATOM 636 C C . ALA A 1 83 ? 17.547 -10.854 -20.903 1.00 73.12 83 ALA A C 1
ATOM 638 O O . ALA A 1 83 ? 18.260 -10.639 -21.882 1.00 73.12 83 ALA A O 1
ATOM 639 N N . LYS A 1 84 ? 16.252 -1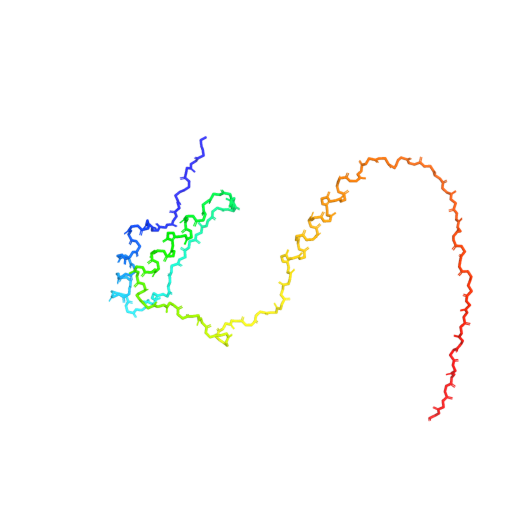0.509 -20.853 1.00 74.88 84 LYS A N 1
ATOM 640 C CA . LYS A 1 84 ? 15.540 -9.831 -21.948 1.00 74.88 84 LYS A CA 1
ATOM 641 C C . LYS A 1 84 ? 16.115 -8.446 -22.234 1.00 74.88 84 LYS A C 1
ATOM 643 O O . LYS A 1 84 ? 16.374 -8.146 -23.393 1.00 74.88 84 LYS A O 1
ATOM 648 N N . LEU A 1 85 ? 16.389 -7.644 -21.201 1.00 74.62 85 LEU A N 1
ATOM 649 C CA . LEU A 1 85 ? 16.999 -6.318 -21.369 1.00 74.62 85 LEU A CA 1
ATOM 650 C C . LEU A 1 85 ? 18.371 -6.405 -22.045 1.00 74.62 85 LEU A C 1
ATOM 652 O O . LEU A 1 85 ? 18.643 -5.661 -22.982 1.00 74.62 85 LEU A O 1
ATOM 656 N N . ARG A 1 86 ? 19.206 -7.361 -21.626 1.00 75.69 86 ARG A N 1
ATOM 657 C CA . ARG A 1 86 ? 20.530 -7.577 -22.221 1.00 75.69 86 ARG A CA 1
ATOM 658 C C . ARG A 1 86 ? 20.463 -8.108 -23.654 1.00 75.69 86 ARG A C 1
ATOM 660 O O . ARG A 1 86 ? 21.279 -7.697 -24.474 1.00 75.69 86 ARG A O 1
ATOM 667 N N . ASP A 1 87 ? 19.529 -9.007 -23.970 1.00 81.94 87 ASP A N 1
ATOM 668 C CA . ASP A 1 87 ? 19.342 -9.493 -25.345 1.00 81.94 87 ASP A CA 1
ATOM 669 C C . ASP A 1 87 ? 18.812 -8.386 -26.266 1.00 81.94 87 ASP A C 1
ATOM 671 O O . ASP A 1 87 ? 19.278 -8.235 -27.393 1.00 81.94 87 ASP A O 1
ATOM 675 N N . GLU A 1 88 ? 17.889 -7.558 -25.775 1.00 82.94 88 GLU A N 1
ATOM 676 C CA . GLU A 1 88 ? 17.324 -6.440 -26.529 1.00 82.94 88 GLU A CA 1
ATOM 677 C C . GLU A 1 88 ? 18.339 -5.308 -26.745 1.00 82.94 88 GLU A C 1
ATOM 679 O O . GLU A 1 88 ? 18.446 -4.772 -27.851 1.00 82.94 88 GLU A O 1
ATOM 684 N N . GLU A 1 89 ? 19.161 -5.001 -25.739 1.00 79.19 89 GLU A N 1
ATOM 685 C CA . GLU A 1 89 ? 20.295 -4.084 -25.868 1.00 79.19 89 GLU A CA 1
ATOM 686 C C . GLU A 1 89 ? 21.346 -4.628 -26.848 1.00 79.19 89 GLU A C 1
ATOM 688 O O . GLU A 1 89 ? 21.764 -3.919 -27.767 1.00 79.19 89 GLU A O 1
ATOM 693 N N . ALA A 1 90 ? 21.704 -5.913 -26.744 1.00 79.31 90 ALA A N 1
ATOM 694 C CA . ALA A 1 90 ? 22.613 -6.565 -27.684 1.00 79.31 90 ALA A CA 1
ATOM 695 C C . ALA A 1 90 ? 22.054 -6.581 -29.117 1.00 79.31 90 ALA A C 1
ATOM 697 O O . ALA A 1 90 ? 22.798 -6.383 -30.081 1.00 79.31 90 ALA A O 1
ATOM 698 N N . ARG A 1 91 ? 20.741 -6.777 -29.281 1.00 80.06 91 ARG A N 1
ATOM 699 C CA . ARG A 1 91 ? 20.051 -6.717 -30.575 1.00 80.06 91 ARG A CA 1
ATOM 700 C C . ARG A 1 91 ? 20.061 -5.303 -31.151 1.00 80.06 91 ARG A C 1
ATOM 702 O O . ARG A 1 91 ? 20.346 -5.153 -32.338 1.00 80.06 91 ARG A O 1
ATOM 709 N N . ARG A 1 92 ? 19.829 -4.272 -30.329 1.00 79.25 92 ARG A N 1
ATOM 710 C CA . ARG A 1 92 ? 19.955 -2.856 -30.726 1.00 79.25 92 ARG A CA 1
ATOM 711 C C . ARG A 1 92 ? 21.373 -2.513 -31.176 1.00 79.25 92 ARG A C 1
ATOM 713 O O . ARG A 1 92 ? 21.531 -1.903 -32.231 1.00 79.25 92 ARG A O 1
ATOM 720 N N . LEU A 1 93 ? 22.395 -2.954 -30.440 1.00 71.50 93 LEU A N 1
ATOM 721 C CA . LEU A 1 93 ? 23.800 -2.751 -30.818 1.00 71.50 93 LEU A CA 1
ATOM 722 C C . LEU A 1 93 ? 24.148 -3.456 -32.140 1.00 71.50 93 LEU A C 1
ATOM 724 O O . LEU A 1 93 ? 24.818 -2.877 -32.993 1.00 71.50 93 LEU A O 1
ATOM 728 N N . ARG A 1 94 ? 23.638 -4.677 -32.363 1.00 70.81 94 ARG A N 1
ATOM 729 C CA . ARG A 1 94 ? 23.818 -5.419 -33.628 1.00 70.81 94 ARG A CA 1
ATOM 730 C C . ARG A 1 94 ? 23.081 -4.790 -34.813 1.00 70.81 94 ARG A C 1
ATOM 732 O O . ARG A 1 94 ? 23.555 -4.902 -35.942 1.00 70.81 94 ARG A O 1
ATOM 739 N N . ALA A 1 95 ? 21.933 -4.156 -34.578 1.00 66.94 95 ALA A N 1
ATOM 740 C CA . ALA A 1 95 ? 21.161 -3.474 -35.615 1.00 66.94 95 ALA A CA 1
ATOM 741 C C . ALA A 1 95 ? 21.793 -2.134 -36.044 1.00 66.94 95 ALA A C 1
ATOM 743 O O . ALA A 1 95 ? 21.659 -1.753 -37.202 1.00 66.94 95 ALA A O 1
ATOM 744 N N . GLY A 1 96 ? 22.529 -1.457 -35.154 1.00 60.94 96 GLY A N 1
ATOM 745 C CA . GLY A 1 96 ? 23.249 -0.212 -35.461 1.00 60.94 96 GLY A CA 1
ATOM 746 C C . GLY A 1 96 ? 24.601 -0.387 -36.170 1.00 60.94 96 GLY A C 1
ATOM 747 O O . GLY A 1 96 ? 25.179 0.596 -36.616 1.00 60.94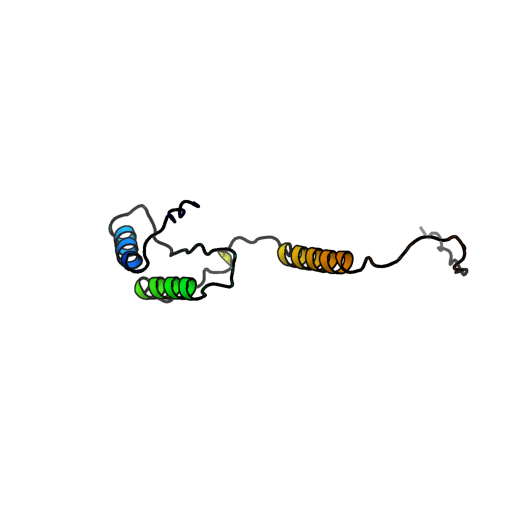 96 GLY A O 1
ATOM 748 N N . GLY A 1 97 ? 25.117 -1.618 -36.285 1.00 59.09 97 GLY A N 1
ATOM 749 C CA . GLY A 1 97 ? 26.464 -1.904 -36.803 1.00 59.09 97 GLY A CA 1
ATOM 750 C C . GLY A 1 97 ? 26.555 -2.297 -38.282 1.00 59.09 97 GLY A C 1
ATOM 751 O O . GLY A 1 97 ? 27.613 -2.744 -38.717 1.00 59.09 97 GLY A O 1
ATOM 752 N N . ARG A 1 98 ? 25.479 -2.191 -39.072 1.00 53.88 98 ARG A N 1
ATOM 753 C CA . ARG A 1 98 ? 25.506 -2.572 -40.496 1.00 53.88 98 ARG A CA 1
ATOM 754 C C . ARG A 1 98 ? 25.677 -1.356 -41.397 1.00 53.88 98 ARG A C 1
ATOM 756 O O . ARG A 1 98 ? 24.745 -0.933 -42.068 1.00 53.88 98 ARG A O 1
ATOM 763 N N . ALA A 1 99 ? 26.899 -0.843 -41.441 1.00 48.81 99 ALA A N 1
ATOM 764 C CA . ALA A 1 99 ? 27.397 -0.135 -42.609 1.00 48.81 99 ALA A CA 1
ATOM 765 C C . ALA A 1 99 ? 28.756 -0.743 -42.981 1.00 48.81 99 ALA A C 1
ATOM 767 O O . ALA A 1 99 ? 29.733 -0.580 -42.255 1.00 48.81 99 ALA A O 1
ATOM 768 N N . ASN A 1 100 ? 28.768 -1.419 -44.134 1.00 49.94 100 ASN A N 1
ATOM 769 C CA . ASN A 1 100 ? 29.923 -1.898 -44.905 1.00 49.94 100 ASN A CA 1
ATOM 770 C C . ASN A 1 100 ? 30.553 -3.240 -44.487 1.00 49.94 100 ASN A C 1
ATOM 772 O O . ASN A 1 100 ? 31.490 -3.301 -43.699 1.00 49.94 100 ASN A O 1
ATOM 776 N N . ALA A 1 101 ? 30.100 -4.311 -45.140 1.00 45.75 101 ALA A N 1
ATOM 777 C CA . ALA A 1 101 ? 30.944 -5.454 -45.484 1.00 45.75 101 ALA A CA 1
ATOM 778 C C . ALA A 1 101 ? 30.421 -6.060 -46.796 1.00 45.75 101 ALA A C 1
ATOM 780 O O . ALA A 1 101 ? 29.784 -7.112 -46.794 1.00 45.75 101 ALA A O 1
ATOM 781 N N . ASP A 1 102 ? 30.648 -5.345 -47.901 1.00 40.66 102 ASP A N 1
ATOM 782 C CA . ASP A 1 102 ? 30.548 -5.912 -49.245 1.00 40.66 102 ASP A CA 1
ATOM 783 C C . ASP A 1 102 ? 31.876 -6.626 -49.570 1.00 40.66 102 ASP A C 1
ATOM 785 O O . ASP A 1 102 ? 32.953 -6.034 -49.549 1.00 40.66 102 ASP A O 1
ATOM 789 N N . GLU A 1 103 ? 31.749 -7.942 -49.718 1.00 48.16 103 GLU A N 1
ATOM 790 C CA . GLU A 1 103 ? 32.571 -8.960 -50.382 1.00 48.16 103 GLU A CA 1
ATOM 791 C C . GLU A 1 103 ? 33.960 -8.588 -50.970 1.00 48.16 103 GLU A C 1
ATOM 793 O O . GLU A 1 103 ? 34.056 -7.726 -51.831 1.00 48.16 103 GLU A O 1
ATOM 798 N N . VAL A 1 104 ? 35.023 -9.346 -50.609 1.00 34.72 104 VAL A N 1
ATOM 799 C CA . VAL A 1 104 ? 35.977 -10.027 -51.539 1.00 34.72 104 VAL A CA 1
ATOM 800 C C . VAL A 1 104 ? 37.050 -10.856 -50.773 1.00 34.72 104 VAL A C 1
ATOM 802 O O . VAL A 1 104 ? 37.993 -10.343 -50.186 1.00 34.72 104 VAL A O 1
ATOM 805 N N . LYS A 1 105 ? 36.873 -12.187 -50.829 1.00 42.19 105 LYS A N 1
ATOM 806 C CA . LYS A 1 105 ? 37.845 -13.307 -50.979 1.00 42.19 105 LYS A CA 1
ATOM 807 C C . LYS A 1 105 ? 39.083 -13.478 -50.051 1.00 42.19 105 LYS A C 1
ATOM 809 O O . LYS A 1 105 ? 40.131 -12.886 -50.253 1.00 42.19 105 LYS A O 1
ATOM 814 N N . LYS A 1 106 ? 38.998 -14.565 -49.257 1.00 40.09 106 LYS A N 1
ATOM 815 C CA . LYS A 1 106 ? 39.927 -15.728 -49.158 1.00 40.09 106 LYS A CA 1
ATOM 816 C C . LYS A 1 106 ? 41.393 -15.497 -48.725 1.00 40.09 106 LYS A C 1
ATOM 818 O O . LYS A 1 106 ? 42.237 -15.210 -49.558 1.00 40.09 106 LYS A O 1
ATOM 823 N N . ALA A 1 107 ? 41.729 -15.936 -47.506 1.00 33.34 107 ALA A N 1
ATOM 824 C CA . ALA A 1 107 ? 42.956 -16.700 -47.230 1.00 33.34 107 ALA A CA 1
ATOM 825 C C . ALA A 1 107 ? 42.829 -17.494 -45.918 1.00 33.34 107 ALA A C 1
ATOM 827 O O . ALA A 1 107 ? 42.298 -17.010 -44.923 1.00 33.34 107 ALA A O 1
ATOM 828 N N . ARG A 1 108 ? 43.281 -18.750 -45.960 1.00 48.84 108 ARG A N 1
ATOM 829 C CA . ARG A 1 108 ? 43.439 -19.645 -44.811 1.00 48.84 108 ARG A CA 1
ATOM 830 C C . ARG A 1 108 ? 44.637 -19.216 -43.950 1.00 48.84 108 ARG A C 1
ATOM 832 O O . ARG A 1 108 ? 45.468 -18.448 -44.414 1.00 48.84 108 ARG A O 1
ATOM 839 N N . ALA A 1 109 ? 44.746 -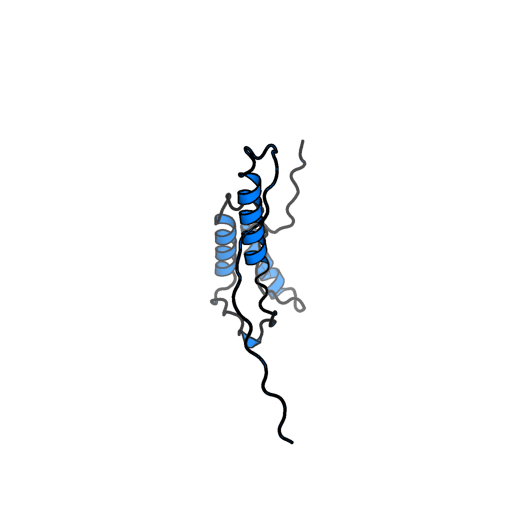19.881 -42.799 1.00 45.91 109 ALA A N 1
ATOM 840 C CA . ALA A 1 109 ? 45.898 -19.984 -41.900 1.00 45.91 109 ALA A CA 1
ATOM 841 C C . ALA A 1 109 ? 45.936 -18.948 -40.770 1.00 45.91 109 ALA A C 1
ATOM 843 O O . ALA A 1 109 ? 46.484 -17.861 -40.904 1.00 45.91 109 ALA A O 1
ATOM 844 N N . TRP A 1 110 ? 45.426 -19.356 -39.605 1.00 34.12 110 TRP A N 1
ATOM 845 C CA . TRP A 1 110 ? 46.134 -19.034 -38.373 1.00 34.12 110 TRP A CA 1
ATOM 846 C C . TRP A 1 110 ? 46.679 -20.330 -37.787 1.00 34.12 110 TRP A C 1
ATOM 848 O O . TRP A 1 110 ? 45.977 -21.097 -37.127 1.00 34.12 110 TRP A O 1
ATOM 858 N N . ASP A 1 111 ? 47.936 -20.567 -38.131 1.00 45.94 111 ASP A N 1
ATOM 859 C CA . ASP A 1 111 ? 48.869 -21.443 -37.449 1.00 45.94 111 ASP A CA 1
ATOM 860 C C . ASP A 1 111 ? 48.724 -21.348 -35.925 1.00 45.94 111 ASP A C 1
ATOM 862 O O . ASP A 1 111 ? 48.908 -20.294 -35.311 1.00 45.94 111 ASP A O 1
ATOM 866 N N . ARG A 1 112 ? 48.420 -22.486 -35.304 1.00 36.34 112 ARG A N 1
ATOM 867 C CA . ARG A 1 112 ? 48.798 -22.760 -33.918 1.00 36.34 112 ARG A CA 1
ATOM 868 C C . ARG A 1 112 ? 49.131 -24.244 -33.785 1.00 36.34 112 ARG A C 1
ATOM 870 O O . ARG A 1 112 ? 48.423 -24.992 -33.120 1.00 36.34 112 ARG A O 1
ATOM 877 N N . ALA A 1 113 ? 50.200 -24.667 -34.459 1.00 43.91 113 ALA A N 1
ATOM 878 C CA . ALA A 1 113 ? 51.047 -25.739 -33.935 1.00 43.91 113 ALA A CA 1
ATOM 879 C C . ALA A 1 113 ? 51.605 -25.233 -32.586 1.00 43.91 113 ALA A C 1
ATOM 881 O O . ALA A 1 113 ? 52.009 -24.078 -32.487 1.00 43.91 113 ALA A O 1
ATOM 882 N N . GLU A 1 114 ? 51.426 -25.919 -31.458 1.00 39.00 114 GLU A N 1
ATOM 883 C CA . GLU A 1 114 ? 52.270 -26.991 -30.899 1.00 39.00 114 GLU A CA 1
ATOM 884 C C . GLU A 1 114 ? 51.752 -27.177 -29.445 1.00 39.00 114 GLU A C 1
ATOM 886 O O . GLU A 1 114 ? 51.470 -26.171 -28.801 1.00 39.00 114 GLU A O 1
ATOM 891 N N . ARG A 1 115 ? 51.549 -28.328 -28.786 1.00 43.75 115 ARG A N 1
ATOM 892 C CA . ARG A 1 115 ? 52.004 -29.731 -28.858 1.00 43.75 115 ARG A CA 1
ATOM 893 C C . ARG A 1 115 ? 51.039 -30.601 -28.001 1.00 43.75 115 ARG A C 1
ATOM 895 O O . ARG A 1 115 ? 50.388 -30.053 -27.111 1.00 43.75 115 ARG A O 1
ATOM 902 N N . PRO A 1 116 ? 50.980 -31.934 -28.191 1.00 49.44 116 PRO A N 1
ATOM 903 C CA . PRO A 1 116 ? 50.222 -32.860 -27.340 1.00 49.44 116 PRO A CA 1
ATOM 904 C C . PRO A 1 116 ? 51.029 -33.289 -26.099 1.00 49.44 116 PRO A C 1
ATOM 906 O O . PRO A 1 116 ? 52.256 -33.355 -26.157 1.00 49.44 116 PRO A O 1
ATOM 909 N N . ILE A 1 117 ? 50.354 -33.642 -24.998 1.00 51.06 117 ILE A N 1
ATOM 910 C CA . ILE A 1 117 ? 50.967 -34.357 -23.862 1.00 51.06 117 ILE A CA 1
ATOM 911 C C . ILE A 1 117 ? 50.101 -35.598 -23.556 1.00 51.06 117 ILE A C 1
ATOM 913 O O . ILE A 1 117 ? 48.882 -35.450 -23.451 1.00 51.06 117 ILE A O 1
ATOM 917 N N . PRO A 1 118 ? 50.687 -36.810 -23.485 1.00 56.09 118 PRO A N 1
ATOM 918 C CA . PRO A 1 118 ? 49.956 -38.077 -23.452 1.00 56.09 118 PRO A CA 1
ATOM 919 C C . PRO A 1 118 ? 49.431 -38.430 -22.053 1.00 56.09 118 PRO A C 1
ATOM 921 O O . PRO A 1 118 ? 50.012 -38.043 -21.039 1.00 56.09 118 PRO A O 1
ATOM 924 N N . ALA A 1 119 ? 48.343 -39.202 -22.011 1.00 51.12 119 ALA A N 1
ATOM 925 C CA . ALA A 1 119 ? 47.819 -39.798 -20.787 1.00 51.12 119 ALA A CA 1
ATOM 926 C C . ALA A 1 119 ? 48.726 -40.954 -20.318 1.00 51.12 119 ALA A C 1
ATOM 928 O O . ALA A 1 119 ? 49.120 -41.773 -21.148 1.00 51.12 119 ALA A O 1
ATOM 929 N N . PRO A 1 120 ? 49.054 -41.069 -19.020 1.00 59.59 120 PRO A N 1
ATOM 930 C CA . PRO A 1 120 ? 49.586 -42.310 -18.477 1.00 59.59 120 PRO A CA 1
ATOM 931 C C . PRO A 1 120 ? 48.444 -43.280 -18.137 1.00 59.59 120 PRO A C 1
ATOM 933 O O . PRO A 1 120 ? 47.578 -42.977 -17.315 1.00 59.59 120 PRO A O 1
ATOM 936 N N . ASP A 1 121 ? 48.476 -44.452 -18.771 1.00 48.00 121 ASP A N 1
ATOM 937 C CA . ASP A 1 121 ? 47.595 -45.586 -18.502 1.00 48.00 121 ASP A CA 1
ATOM 938 C C . ASP A 1 121 ? 47.886 -46.275 -17.151 1.00 48.00 121 ASP A C 1
ATOM 940 O O . ASP A 1 121 ? 49.034 -46.424 -16.730 1.00 48.00 121 ASP A O 1
ATOM 944 N N . ALA A 1 122 ? 46.779 -46.702 -16.531 1.00 42.91 122 ALA A N 1
ATOM 945 C CA . ALA A 1 122 ? 46.527 -47.810 -15.599 1.00 42.91 122 ALA A CA 1
ATOM 946 C C . ALA A 1 122 ? 47.541 -48.193 -14.500 1.00 42.91 122 ALA A C 1
ATOM 948 O O . ALA A 1 122 ? 48.664 -48.624 -14.760 1.00 42.91 122 ALA A O 1
ATOM 949 N N . LYS A 1 123 ? 47.030 -48.272 -13.258 1.00 40.09 123 LYS A N 1
ATOM 950 C CA . LYS A 1 123 ? 47.398 -49.329 -12.295 1.00 40.09 123 LYS A CA 1
ATOM 951 C C . LYS A 1 123 ? 46.124 -49.818 -11.585 1.00 40.09 123 LYS A C 1
ATOM 953 O O . LYS A 1 123 ? 45.249 -48.997 -11.323 1.00 40.09 123 LYS A O 1
ATOM 958 N N . CYS A 1 124 ? 46.047 -51.134 -11.390 1.00 46.03 124 CYS A N 1
ATOM 959 C CA . CYS A 1 124 ? 44.902 -51.952 -10.969 1.00 46.03 124 CYS A CA 1
ATOM 960 C C . CYS A 1 124 ? 44.213 -51.541 -9.664 1.00 46.03 124 CYS A C 1
ATOM 962 O O . CYS A 1 124 ? 44.911 -51.012 -8.770 1.00 46.03 124 CYS A O 1
#

Radius of gyration: 30.31 Å; chains: 1; bounding box: 73×62×63 Å

Organism: Hibiscus syriacus (NCBI:txid106335)